Protein AF-A0A3R7FHQ3-F1 (afdb_monomer_lite)

Secondary structure (DSSP, 8-state):
--EEEEE-----S--SS--SS-EEEEETTEE-TTT-S---HHHHTTTSS--

Sequence (51 aa):
MTRLIVEIEEIKGNCVVFKGNERIVIEGAEIKLEETDKICIHALQSILHYA

Structure (mmCIF, N/CA/C/O backbone):
data_AF-A0A3R7FHQ3-F1
#
_entry.id   AF-A0A3R7FHQ3-F1
#
loop_
_atom_site.group_PDB
_atom_site.id
_atom_site.type_symbol
_atom_site.label_atom_id
_atom_site.label_alt_id
_atom_site.label_comp_id
_atom_site.label_asym_id
_atom_site.label_entity_id
_atom_site.label_seq_id
_atom_site.pdbx_PDB_ins_code
_atom_site.Cartn_x
_atom_site.Cartn_y
_atom_site.Cartn_z
_atom_site.occupancy
_atom_site.B_iso_or_equiv
_atom_site.auth_seq_id
_atom_site.auth_comp_id
_atom_site.auth_asym_id
_atom_site.auth_atom_id
_atom_site.pdbx_PDB_model_num
ATOM 1 N N . MET A 1 1 ? -14.058 8.215 12.623 1.00 64.31 1 MET A N 1
ATOM 2 C CA .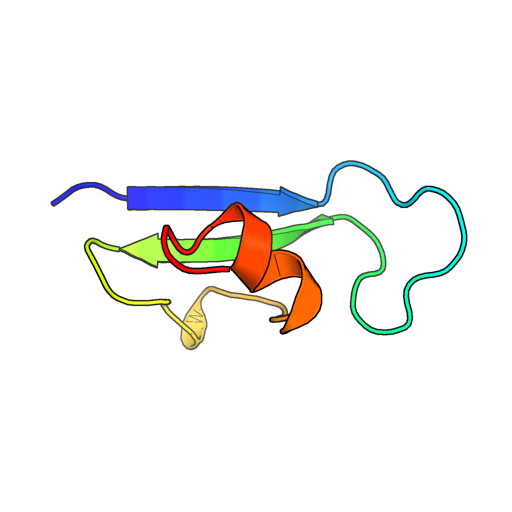 MET A 1 1 ? -12.639 7.857 12.405 1.00 64.31 1 MET A CA 1
ATOM 3 C C . MET A 1 1 ? -12.281 8.245 10.980 1.00 64.31 1 MET A C 1
ATOM 5 O O . MET A 1 1 ? -13.152 8.153 10.123 1.00 64.31 1 MET A O 1
ATOM 9 N N . THR A 1 2 ? -11.078 8.763 10.7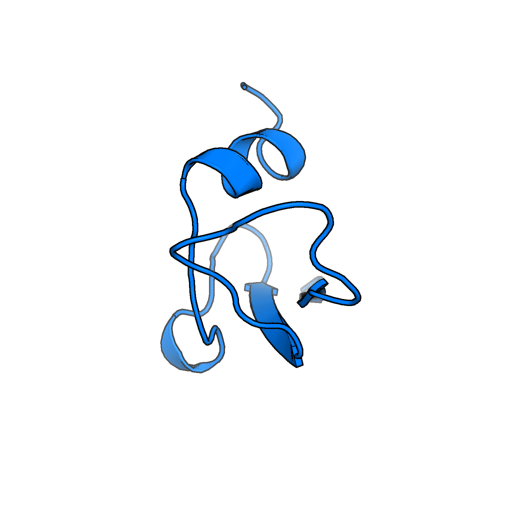35 1.00 90.75 2 THR A N 1
ATOM 10 C CA . THR A 1 2 ? -10.685 9.271 9.408 1.00 90.75 2 THR A CA 1
ATOM 11 C C . THR A 1 2 ? -10.286 8.111 8.496 1.00 90.75 2 THR A C 1
ATOM 13 O O . THR A 1 2 ? -9.508 7.251 8.908 1.00 90.75 2 THR A O 1
ATOM 16 N N . ARG A 1 3 ? -10.826 8.091 7.273 1.00 95.62 3 ARG A N 1
ATOM 17 C CA . ARG A 1 3 ? -10.523 7.104 6.228 1.00 95.62 3 ARG A CA 1
ATOM 18 C C . ARG A 1 3 ? -9.723 7.777 5.117 1.00 95.62 3 ARG A C 1
ATOM 20 O O . ARG A 1 3 ? -10.120 8.842 4.650 1.00 95.62 3 ARG A O 1
ATOM 27 N N . LEU A 1 4 ? -8.631 7.148 4.696 1.00 94.38 4 LEU A N 1
ATOM 28 C CA . LEU A 1 4 ? -7.787 7.580 3.585 1.00 94.38 4 LEU A CA 1
ATOM 29 C C . LEU A 1 4 ? -7.714 6.456 2.550 1.00 94.38 4 LEU A C 1
ATOM 31 O O . LEU A 1 4 ? -7.479 5.298 2.891 1.00 94.38 4 LEU A O 1
ATOM 35 N N . ILE A 1 5 ? -7.925 6.807 1.285 1.00 95.31 5 ILE A N 1
ATOM 36 C CA . ILE A 1 5 ? -7.785 5.900 0.148 1.00 95.31 5 ILE A CA 1
ATOM 37 C C . ILE A 1 5 ? -6.704 6.497 -0.747 1.00 95.31 5 ILE A C 1
ATOM 39 O O . ILE A 1 5 ? -6.834 7.636 -1.189 1.00 95.31 5 ILE A O 1
ATOM 43 N N . VAL A 1 6 ? -5.626 5.747 -0.959 1.00 94.12 6 VAL A N 1
ATOM 44 C CA . VAL A 1 6 ? -4.535 6.121 -1.864 1.00 94.12 6 VAL A CA 1
A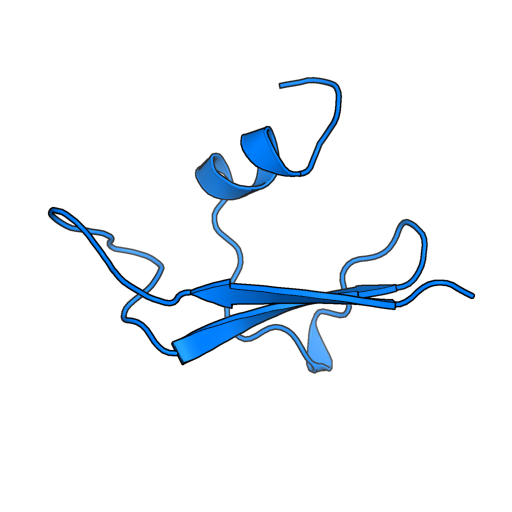TOM 45 C C . VAL A 1 6 ? -4.676 5.278 -3.118 1.00 94.12 6 VAL A C 1
ATOM 47 O O . VAL A 1 6 ? -4.587 4.056 -3.033 1.00 94.12 6 VAL A O 1
ATOM 50 N N . GLU A 1 7 ? -4.903 5.918 -4.260 1.00 94.19 7 GLU A N 1
ATOM 51 C CA . GLU A 1 7 ? -5.076 5.253 -5.553 1.00 94.19 7 GLU A CA 1
ATOM 52 C C . GLU A 1 7 ? -3.837 5.455 -6.422 1.00 94.19 7 GLU A C 1
ATOM 54 O O . GLU A 1 7 ? -3.238 6.532 -6.451 1.00 94.19 7 GLU A O 1
ATOM 59 N N . ILE A 1 8 ? -3.431 4.400 -7.125 1.00 92.88 8 ILE A N 1
ATOM 60 C CA . ILE A 1 8 ? -2.301 4.457 -8.047 1.00 92.88 8 ILE A CA 1
ATOM 61 C C . ILE A 1 8 ? -2.844 4.945 -9.390 1.00 92.88 8 ILE A C 1
ATOM 63 O O . ILE A 1 8 ? -3.436 4.175 -10.150 1.00 92.88 8 ILE A O 1
ATOM 67 N N . GLU A 1 9 ? -2.625 6.232 -9.662 1.00 91.00 9 GLU A N 1
ATOM 68 C CA . GLU A 1 9 ? -3.065 6.901 -10.891 1.00 91.00 9 GLU A CA 1
ATOM 69 C C . GLU A 1 9 ? -2.213 6.495 -12.103 1.00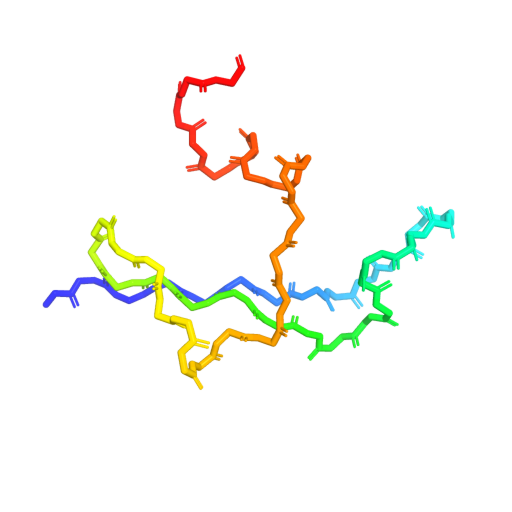 91.00 9 GLU A C 1
ATOM 71 O O . GLU A 1 9 ? -2.734 6.000 -13.101 1.00 91.00 9 GLU A O 1
ATOM 76 N N . GLU A 1 10 ? -0.889 6.657 -12.017 1.00 91.88 10 GLU A N 1
ATOM 77 C CA . GLU A 1 10 ? 0.033 6.362 -13.116 1.00 91.88 10 GLU A CA 1
ATOM 78 C C . GLU A 1 10 ? 1.343 5.723 -12.636 1.00 91.88 10 GLU A C 1
ATOM 80 O O . GLU A 1 10 ? 1.839 5.996 -11.541 1.00 91.88 10 GLU A O 1
ATOM 85 N N . ILE A 1 11 ? 1.942 4.885 -13.489 1.00 92.94 11 ILE A N 1
ATOM 86 C CA . ILE A 1 11 ? 3.277 4.319 -13.268 1.00 92.94 11 ILE A CA 1
ATOM 87 C C . ILE A 1 11 ? 4.240 4.932 -14.275 1.00 92.94 11 ILE A C 1
ATOM 89 O O . ILE A 1 11 ? 4.149 4.689 -15.478 1.00 92.94 11 ILE A O 1
ATOM 93 N N . LYS A 1 12 ? 5.213 5.685 -13.760 1.00 92.44 12 LYS A N 1
ATOM 94 C CA . LYS A 1 12 ? 6.349 6.183 -14.538 1.00 92.44 12 LYS A CA 1
ATOM 95 C C . LYS A 1 12 ? 7.534 5.238 -14.360 1.00 92.44 12 LYS A C 1
ATOM 97 O O . LYS A 1 12 ? 8.055 5.088 -13.259 1.00 92.44 12 LYS A O 1
ATOM 102 N N . GLY A 1 13 ? 7.962 4.602 -15.449 1.00 92.69 13 GLY A N 1
ATOM 103 C CA . GLY A 1 13 ? 9.020 3.588 -15.432 1.00 92.69 13 GLY A CA 1
ATOM 104 C C . GLY A 1 13 ? 8.462 2.173 -15.271 1.00 92.69 13 GLY A C 1
ATOM 105 O O . GLY A 1 13 ? 7.502 1.812 -15.945 1.00 92.69 13 GLY A O 1
ATOM 106 N N . ASN A 1 14 ? 9.081 1.355 -14.416 1.00 92.81 14 ASN A N 1
ATOM 107 C CA . ASN A 1 14 ? 8.676 -0.034 -14.192 1.00 92.81 14 ASN A CA 1
ATOM 108 C C . ASN A 1 14 ? 8.448 -0.290 -12.696 1.00 92.81 14 ASN A C 1
ATOM 110 O O . ASN A 1 14 ? 9.341 -0.053 -11.882 1.00 92.81 14 ASN A O 1
ATOM 114 N N . CYS A 1 15 ? 7.262 -0.786 -12.342 1.00 94.50 15 CYS A N 1
ATOM 115 C CA . CYS A 1 15 ? 6.931 -1.245 -10.999 1.00 94.50 15 CYS A CA 1
ATOM 116 C C . CYS A 1 15 ? 6.547 -2.728 -11.052 1.00 94.50 15 CYS A C 1
ATOM 118 O O . CYS A 1 15 ? 5.665 -3.121 -11.809 1.00 94.50 15 CYS A O 1
ATOM 120 N N . VAL A 1 16 ? 7.184 -3.556 -10.220 1.00 94.81 16 VAL A N 1
ATOM 121 C CA . VAL A 1 16 ? 6.861 -4.994 -10.121 1.00 94.81 16 VAL A CA 1
ATOM 122 C C . VAL A 1 16 ? 5.687 -5.281 -9.184 1.00 94.81 16 VAL A C 1
ATOM 124 O O . VAL A 1 16 ? 5.142 -6.383 -9.199 1.00 94.81 16 VAL A O 1
ATOM 127 N N . VAL A 1 17 ? 5.303 -4.300 -8.362 1.00 95.31 17 VAL A N 1
ATOM 128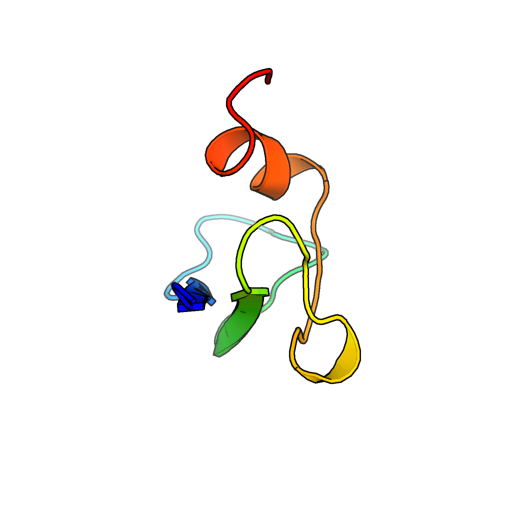 C CA . VAL A 1 17 ? 4.204 -4.426 -7.401 1.00 95.31 17 VAL A CA 1
ATOM 129 C C . VAL A 1 17 ? 2.915 -3.906 -8.026 1.00 95.31 17 VAL A C 1
ATOM 131 O O . VAL A 1 17 ? 1.994 -4.689 -8.254 1.00 95.31 17 VAL A O 1
ATOM 134 N N . PHE A 1 18 ? 2.856 -2.616 -8.352 1.00 94.44 18 PHE A N 1
ATOM 135 C CA . PHE A 1 18 ? 1.669 -1.965 -8.907 1.00 94.44 18 PHE A CA 1
ATOM 136 C C . PHE A 1 18 ? 1.611 -2.060 -10.432 1.00 94.44 18 PHE A C 1
ATOM 138 O O . PHE A 1 18 ? 2.643 -2.181 -11.092 1.00 94.44 18 PHE A O 1
ATOM 145 N N . LYS A 1 19 ? 0.399 -1.992 -10.987 1.00 91.38 19 LYS A N 1
ATOM 146 C CA . LYS A 1 19 ? 0.115 -1.980 -12.430 1.00 91.38 19 LYS A CA 1
ATOM 147 C C . LYS A 1 19 ? -0.830 -0.843 -12.862 1.00 91.38 19 LYS A C 1
ATOM 149 O O . LYS A 1 19 ? -1.024 -0.674 -14.062 1.00 91.38 19 LYS A O 1
ATOM 154 N N . GLY A 1 20 ? -1.363 -0.064 -11.921 1.00 89.12 20 GLY A N 1
ATOM 155 C CA . GLY A 1 20 ? -2.366 0.981 -12.135 1.00 89.12 20 GLY A CA 1
ATOM 156 C C . GLY A 1 20 ? -3.749 0.550 -11.638 1.00 89.12 20 GLY A C 1
ATOM 157 O O . GLY A 1 20 ? -4.116 -0.619 -11.764 1.00 89.12 20 GLY A O 1
ATOM 158 N N . ASN A 1 21 ? -4.524 1.505 -11.112 1.00 89.19 21 ASN A N 1
ATOM 159 C CA . ASN A 1 21 ? -5.862 1.312 -10.522 1.00 89.19 21 ASN A CA 1
ATOM 160 C C . ASN A 1 21 ? -5.917 0.462 -9.240 1.00 89.19 21 ASN A C 1
ATOM 162 O O . ASN A 1 21 ? -7.005 0.120 -8.785 1.00 89.19 21 ASN A O 1
ATOM 166 N N . GLU A 1 22 ? -4.778 0.105 -8.648 1.00 95.75 22 GLU A N 1
ATOM 167 C CA . GLU A 1 22 ? -4.756 -0.466 -7.302 1.00 95.75 22 GLU A CA 1
ATOM 168 C C . GLU A 1 22 ? -4.906 0.626 -6.242 1.00 95.75 22 GLU A C 1
ATOM 170 O O . GLU A 1 22 ? -4.502 1.775 -6.453 1.00 95.75 22 GLU A O 1
ATOM 175 N N . ARG A 1 23 ? -5.419 0.250 -5.070 1.00 96.06 23 ARG A N 1
ATOM 176 C CA . ARG A 1 23 ? -5.547 1.156 -3.928 1.00 96.06 23 ARG A CA 1
ATOM 177 C C . ARG A 1 23 ? -4.979 0.593 -2.630 1.00 96.06 23 ARG A C 1
ATOM 179 O O . ARG A 1 23 ? -4.948 -0.619 -2.409 1.00 96.06 23 ARG A O 1
ATOM 186 N N . ILE A 1 24 ? -4.609 1.509 -1.739 1.00 96.00 24 ILE A N 1
ATOM 187 C CA . ILE A 1 24 ? -4.287 1.255 -0.332 1.00 96.00 24 ILE A CA 1
ATOM 188 C C . ILE A 1 24 ? -5.357 1.933 0.520 1.00 96.00 24 ILE A C 1
ATOM 190 O O . ILE A 1 24 ? -5.593 3.136 0.386 1.00 96.00 24 ILE A O 1
ATOM 194 N N . VAL A 1 25 ? -6.003 1.167 1.398 1.00 96.75 25 VAL A N 1
ATOM 195 C CA . VAL A 1 25 ? -7.052 1.670 2.292 1.00 96.75 25 VAL A CA 1
ATOM 196 C C . VAL A 1 25 ? -6.512 1.752 3.711 1.00 96.75 25 VAL A C 1
ATOM 198 O O . VAL A 1 25 ? -6.110 0.746 4.294 1.00 96.75 25 VAL A O 1
ATOM 201 N N . ILE A 1 26 ? -6.524 2.961 4.269 1.00 94.94 26 ILE A N 1
ATOM 202 C CA . ILE A 1 26 ? -6.059 3.257 5.623 1.00 94.94 26 ILE A CA 1
ATOM 203 C C . ILE A 1 26 ? -7.243 3.766 6.443 1.00 94.94 26 ILE A C 1
ATOM 205 O O . ILE A 1 26 ? -7.958 4.687 6.036 1.00 94.94 26 ILE A O 1
ATOM 209 N N . GLU A 1 27 ? -7.448 3.171 7.611 1.00 96.19 27 GLU A N 1
ATOM 210 C CA . GLU A 1 27 ? -8.483 3.553 8.563 1.00 96.19 27 GLU A CA 1
ATOM 211 C C . GLU A 1 27 ? -7.830 3.858 9.914 1.00 96.19 27 GLU A C 1
ATOM 213 O O . GLU A 1 27 ? -7.300 2.977 10.590 1.00 96.19 27 GLU A O 1
ATOM 218 N N . GLY A 1 28 ? -7.811 5.136 10.303 1.00 92.31 28 GLY A N 1
ATOM 219 C CA . GLY A 1 28 ? -7.035 5.570 11.466 1.00 92.31 28 GLY A CA 1
ATOM 220 C C . GLY A 1 28 ? -5.538 5.283 11.293 1.00 92.31 28 GLY A C 1
ATOM 221 O O . GLY A 1 28 ? -4.903 5.858 10.414 1.00 92.31 28 GLY A O 1
ATOM 222 N N . ALA A 1 29 ? -4.984 4.419 12.147 1.00 90.69 29 ALA A N 1
ATOM 223 C CA . ALA A 1 29 ? -3.579 3.998 12.116 1.00 90.69 29 ALA A CA 1
ATOM 224 C C . ALA A 1 29 ? -3.380 2.592 11.510 1.00 90.69 29 ALA A C 1
ATOM 226 O O . ALA A 1 29 ? -2.289 2.032 11.604 1.00 90.69 29 ALA A O 1
ATOM 227 N N . GLU A 1 30 ? -4.423 2.010 10.912 1.00 93.38 30 GLU A N 1
ATOM 228 C CA . GLU A 1 30 ? -4.419 0.641 10.396 1.00 93.38 30 GLU A CA 1
ATOM 229 C C . GLU A 1 30 ? -4.561 0.613 8.872 1.00 93.38 30 GLU A C 1
ATOM 231 O O . GLU A 1 30 ? -5.319 1.389 8.289 1.00 93.38 30 GLU A O 1
ATOM 236 N N . ILE A 1 31 ? -3.869 -0.325 8.221 1.00 95.12 31 ILE A N 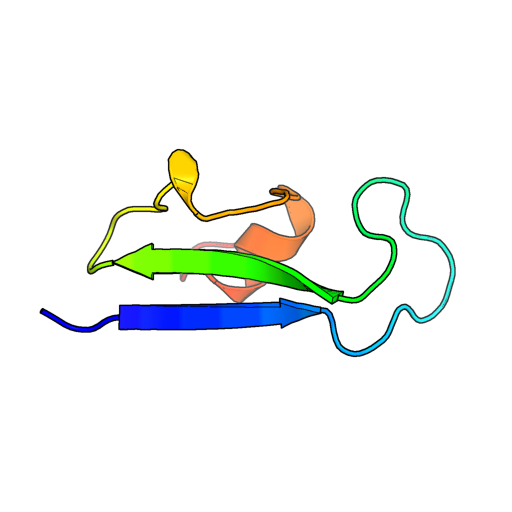1
ATOM 237 C CA . ILE A 1 31 ? -4.099 -0.649 6.809 1.00 95.12 31 ILE A CA 1
ATOM 238 C C . ILE A 1 31 ? -5.144 -1.764 6.742 1.00 95.12 31 ILE A C 1
ATOM 240 O O . ILE A 1 31 ? -4.949 -2.846 7.299 1.00 95.12 31 ILE A O 1
ATOM 244 N N . LYS A 1 32 ? -6.243 -1.524 6.027 1.00 97.19 32 LYS A N 1
ATOM 245 C CA . LYS A 1 32 ? -7.318 -2.502 5.830 1.00 97.19 32 LYS A CA 1
ATOM 246 C C . LYS A 1 32 ? -6.925 -3.458 4.710 1.00 97.19 32 LYS A C 1
ATOM 248 O O . LYS A 1 32 ? -7.157 -3.176 3.534 1.00 97.19 32 LYS A O 1
ATOM 253 N N . LEU A 1 33 ? -6.309 -4.584 5.074 1.00 96.00 33 LEU A N 1
ATOM 254 C CA . LEU A 1 33 ? -5.808 -5.579 4.114 1.00 96.00 33 LEU A CA 1
ATOM 255 C C . LEU A 1 33 ? -6.913 -6.172 3.231 1.00 96.00 33 LEU A C 1
ATOM 257 O O . LEU A 1 33 ? -6.659 -6.458 2.070 1.00 96.00 33 LEU A O 1
ATOM 261 N N . GLU A 1 34 ? -8.135 -6.306 3.749 1.00 97.50 34 GLU A N 1
ATOM 262 C CA . GLU A 1 34 ? -9.280 -6.830 2.985 1.00 97.50 34 GLU A CA 1
ATOM 263 C C . GLU A 1 34 ? -9.746 -5.889 1.861 1.00 97.50 34 GLU A C 1
ATOM 265 O O . GLU A 1 34 ? -10.379 -6.331 0.907 1.00 97.50 34 GLU A O 1
ATOM 270 N N . GLU A 1 35 ? -9.437 -4.592 1.959 1.00 97.56 35 GLU A N 1
ATOM 271 C CA . GLU A 1 35 ? -9.868 -3.569 0.995 1.00 97.56 35 GLU A CA 1
ATOM 272 C C . GLU A 1 35 ? -8.711 -2.992 0.163 1.00 97.56 35 GLU A C 1
ATOM 274 O O . GLU A 1 35 ? -8.947 -2.186 -0.744 1.00 97.56 35 GLU A O 1
ATOM 279 N N . THR A 1 36 ? -7.479 -3.388 0.490 1.00 96.94 36 THR A N 1
ATOM 280 C CA . THR A 1 36 ? -6.230 -2.969 -0.151 1.00 96.94 36 THR A CA 1
ATOM 281 C C . THR A 1 36 ? -5.820 -4.002 -1.188 1.00 96.94 36 THR A C 1
ATOM 283 O O . THR A 1 36 ? -5.649 -5.171 -0.857 1.00 96.94 36 THR A O 1
ATOM 286 N N . ASP A 1 37 ? -5.587 -3.573 -2.426 1.00 97.19 37 ASP A N 1
ATOM 287 C CA . ASP A 1 37 ? -5.207 -4.504 -3.491 1.00 97.19 37 ASP A CA 1
ATOM 288 C C . ASP A 1 37 ? -3.760 -4.976 -3.329 1.00 97.19 37 ASP A C 1
ATOM 290 O O . ASP A 1 37 ? -3.449 -6.154 -3.513 1.00 97.19 37 ASP A O 1
ATOM 294 N N . LYS A 1 38 ? -2.850 -4.039 -3.018 1.00 95.19 38 LYS A N 1
ATOM 295 C CA . LYS A 1 38 ? -1.404 -4.282 -2.929 1.00 95.19 38 LYS A CA 1
ATOM 296 C C . LYS A 1 38 ? -0.713 -3.313 -1.980 1.00 95.19 38 LYS A C 1
ATOM 298 O O . LYS A 1 38 ? -1.105 -2.159 -1.857 1.00 95.19 38 LYS A O 1
ATOM 303 N N . ILE A 1 39 ? 0.391 -3.766 -1.387 1.00 93.25 39 ILE A N 1
ATOM 304 C CA . ILE A 1 39 ? 1.284 -2.945 -0.563 1.00 93.25 39 ILE A CA 1
ATOM 305 C C . ILE A 1 39 ? 2.704 -3.047 -1.122 1.00 93.25 39 ILE A C 1
ATOM 307 O O . ILE A 1 39 ? 3.206 -4.142 -1.371 1.00 93.25 39 ILE A O 1
ATOM 311 N N . CYS A 1 40 ? 3.369 -1.903 -1.286 1.00 91.31 40 CYS A N 1
ATOM 312 C CA . CYS A 1 40 ? 4.791 -1.822 -1.608 1.00 91.31 40 CYS A CA 1
ATOM 313 C C . CYS A 1 40 ? 5.525 -1.151 -0.448 1.00 91.31 40 CYS A C 1
ATOM 315 O O . CYS A 1 40 ? 5.201 -0.018 -0.100 1.00 91.31 40 CYS A O 1
ATOM 317 N N . ILE A 1 41 ? 6.546 -1.805 0.110 1.00 91.19 41 ILE A N 1
ATOM 318 C CA . ILE A 1 41 ? 7.337 -1.245 1.219 1.00 91.19 41 ILE A CA 1
ATOM 319 C C . ILE A 1 41 ? 7.995 0.098 0.863 1.00 91.19 41 ILE A C 1
ATOM 321 O O . ILE A 1 41 ? 8.105 0.965 1.721 1.00 91.19 41 ILE A O 1
ATOM 325 N N . HIS A 1 42 ? 8.347 0.314 -0.409 1.00 88.81 42 HIS A N 1
ATOM 326 C CA . HIS A 1 42 ? 8.896 1.590 -0.875 1.00 88.81 42 HIS A CA 1
ATOM 327 C C . HIS A 1 42 ? 7.840 2.705 -0.907 1.00 88.81 42 HIS A C 1
ATOM 329 O O . HIS A 1 42 ? 8.167 3.863 -0.683 1.00 88.81 42 HIS A O 1
ATOM 335 N N . ALA A 1 43 ? 6.568 2.373 -1.157 1.00 87.25 43 ALA A N 1
ATOM 336 C CA . ALA A 1 43 ? 5.484 3.357 -1.137 1.00 87.25 43 ALA A CA 1
ATOM 337 C C . ALA A 1 43 ? 5.114 3.773 0.296 1.00 87.25 43 ALA A C 1
ATOM 339 O O . ALA A 1 43 ? 4.667 4.896 0.517 1.00 87.25 43 ALA A O 1
ATOM 340 N N . LEU A 1 44 ? 5.338 2.893 1.282 1.00 88.00 44 LEU A N 1
ATOM 341 C CA . LEU A 1 44 ? 5.056 3.192 2.688 1.00 88.00 44 LEU A CA 1
ATOM 342 C C . LEU A 1 44 ? 5.904 4.347 3.224 1.00 88.00 44 LEU A C 1
ATOM 344 O O . LEU A 1 44 ? 5.431 5.065 4.094 1.00 88.00 44 LEU A O 1
ATOM 348 N N . GLN A 1 45 ? 7.100 4.588 2.683 1.00 86.31 45 GLN A N 1
ATOM 349 C CA . GLN A 1 45 ? 7.936 5.726 3.080 1.00 86.31 45 GLN A CA 1
ATOM 350 C C . GLN A 1 45 ? 7.233 7.077 2.884 1.00 86.31 45 GLN A C 1
ATOM 352 O O . GLN A 1 45 ? 7.405 7.988 3.682 1.00 86.31 45 GLN A O 1
ATOM 357 N N . SER A 1 46 ? 6.396 7.216 1.854 1.00 81.44 46 SER A N 1
ATOM 358 C CA . SER A 1 46 ? 5.641 8.455 1.620 1.00 81.44 46 SER A CA 1
ATOM 359 C C . SER A 1 46 ? 4.431 8.614 2.548 1.00 81.44 46 SER A C 1
ATOM 361 O O . SER A 1 46 ? 3.860 9.697 2.627 1.00 81.44 46 SER A O 1
ATOM 363 N N . ILE A 1 47 ? 4.026 7.538 3.226 1.00 79.44 47 ILE A N 1
ATOM 364 C CA . ILE A 1 47 ? 2.831 7.474 4.078 1.00 79.44 47 ILE A CA 1
ATOM 365 C C . ILE A 1 47 ? 3.224 7.464 5.566 1.00 79.44 47 ILE A C 1
ATOM 367 O O . ILE A 1 47 ? 2.473 7.933 6.420 1.00 79.44 47 ILE A O 1
ATOM 371 N N . LEU A 1 48 ? 4.410 6.949 5.893 1.00 82.06 48 LEU A N 1
ATOM 372 C CA . LEU A 1 48 ? 4.939 6.844 7.246 1.00 82.06 48 LEU A CA 1
ATOM 373 C C . LEU A 1 48 ? 5.868 8.025 7.545 1.00 82.06 48 LEU A C 1
ATOM 375 O O . LEU A 1 48 ? 6.847 8.263 6.853 1.00 82.06 48 LEU A O 1
ATOM 379 N N . HIS A 1 49 ? 5.589 8.738 8.633 1.00 72.25 49 HIS A N 1
ATOM 380 C CA . HIS A 1 49 ? 6.363 9.905 9.074 1.00 72.25 49 HIS A CA 1
ATOM 381 C C . HIS A 1 49 ? 7.822 9.648 9.492 1.00 72.25 49 HIS A C 1
ATOM 383 O O . HIS A 1 49 ? 8.560 10.608 9.709 1.00 72.25 49 HIS A O 1
ATOM 389 N N . TYR A 1 50 ? 8.240 8.386 9.612 1.00 66.56 50 TYR A N 1
ATOM 390 C CA . TYR A 1 50 ? 9.639 8.010 9.805 1.00 66.56 50 TYR A CA 1
ATOM 391 C C . TYR A 1 50 ? 10.040 7.121 8.629 1.00 66.56 50 TYR A C 1
ATOM 393 O O . TYR A 1 50 ? 9.718 5.931 8.615 1.00 66.56 50 TYR A O 1
ATOM 401 N N . ALA A 1 51 ? 10.670 7.714 7.623 1.00 55.28 51 ALA A N 1
ATOM 402 C CA . ALA A 1 51 ? 11.088 7.043 6.398 1.00 55.28 51 ALA A CA 1
ATOM 403 C C . ALA A 1 51 ? 12.592 7.154 6.180 1.00 55.28 51 ALA A C 1
ATOM 405 O O . ALA A 1 51 ? 13.176 8.170 6.625 1.00 55.28 51 ALA A O 1
#

Foldseek 3Di:
DDKDKDFFDDDDDDDPWDDGGFIWIDDDPDTDPVRGPTDDPVVVVVVDPPD

Radius of gyration: 11.22 Å; chains: 1; bounding box: 24×17×28 Å

pLDDT: mean 90.43, std 8.68, range [55.28, 97.56]